Protein AF-A0AAQ2G7K0-F1 (afdb_monomer_lite)

Foldseek 3Di:
DQDPVLVVLLVVLVVLVVQDFQPDDPPPPHTSLLVLLVLLCVQAPVVLVVCVVPPVCPVVVVVSSVVSSPDDSNVSSVVSSVGYDPPDPCVVVPVPVVPPD

Sequence (101 aa):
MTTFAAAERARLADLLLEKGPDAPTLCGGWSTRDLAAHLWLRESRPDAFAALFIPPLSRHLDRLTADTTRRDYAEVVREWAAGPSALNPMRAADRHVNAAE

Secondary structure (DSSP, 8-state):
---HHHHHHHHHHHHHHHH-TT-B-SSTT-BHHHHHHHHHHHHH-HHHHHGGGSGGGHHHHHHHHHHHHTS-HHHHHHHHHH-S-TT-GGGGTHHHHTT--

pLDDT: mean 77.46, std 19.83, range [34.81, 98.25]

Radius of gyration: 14.21 Å; chains: 1; bounding box: 34×35×30 Å

Structure (mmCIF, N/CA/C/O backbone):
data_AF-A0AAQ2G7K0-F1
#
_entry.id   AF-A0AAQ2G7K0-F1
#
loop_
_atom_site.group_PDB
_atom_site.id
_atom_site.type_symbol
_atom_site.label_atom_id
_atom_site.label_alt_id
_atom_site.label_comp_id
_atom_site.label_asym_id
_atom_site.label_entity_id
_atom_site.label_seq_id
_atom_site.pdbx_PDB_ins_code
_atom_site.Cartn_x
_atom_site.Cartn_y
_atom_site.Cartn_z
_atom_site.occupancy
_atom_site.B_iso_or_equiv
_atom_site.auth_seq_id
_atom_site.auth_comp_id
_atom_site.auth_asym_id
_atom_site.auth_atom_id
_atom_site.pdbx_PDB_model_num
ATOM 1 N N . MET A 1 1 ? -6.762 19.386 14.682 1.00 52.53 1 MET A N 1
ATOM 2 C CA . MET A 1 1 ? -7.480 19.568 13.404 1.00 52.53 1 MET A CA 1
ATOM 3 C C . MET A 1 1 ? -6.923 18.564 12.414 1.00 52.53 1 MET A C 1
ATOM 5 O O . MET A 1 1 ? -5.720 18.576 12.187 1.00 52.53 1 MET A O 1
ATOM 9 N N . THR A 1 2 ? -7.754 17.660 11.900 1.00 66.31 2 THR A N 1
ATOM 10 C CA . THR A 1 2 ? -7.369 16.705 10.850 1.00 66.31 2 THR A CA 1
ATOM 11 C C . THR A 1 2 ? -7.306 17.463 9.526 1.00 66.31 2 THR A C 1
ATOM 13 O O . THR A 1 2 ? -8.246 18.182 9.194 1.00 66.31 2 THR A O 1
ATOM 16 N N . THR A 1 3 ? -6.192 17.379 8.800 1.00 86.56 3 THR A N 1
ATOM 17 C CA . THR A 1 3 ? -6.068 18.039 7.492 1.00 86.56 3 THR A CA 1
ATOM 18 C C . THR A 1 3 ? -6.915 17.307 6.448 1.00 86.56 3 THR A C 1
ATOM 20 O O . THR A 1 3 ? -7.215 16.124 6.614 1.00 86.56 3 THR A O 1
ATOM 23 N N . PHE A 1 4 ? -7.277 17.9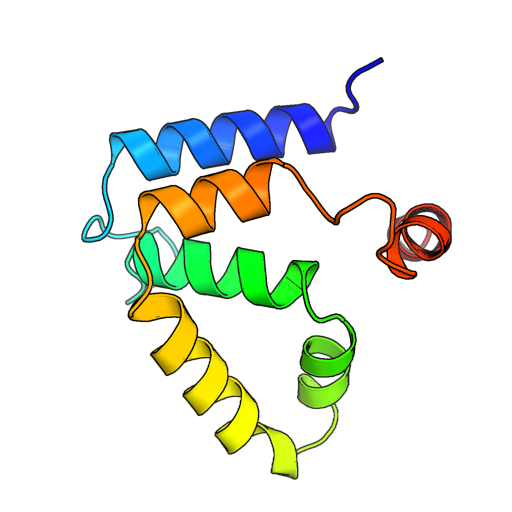86 5.354 1.00 86.31 4 PHE A N 1
ATOM 24 C CA . PHE A 1 4 ? -7.979 17.353 4.228 1.00 86.31 4 PHE A CA 1
ATOM 25 C C . PHE A 1 4 ? -7.215 16.123 3.707 1.00 86.31 4 PHE A C 1
ATOM 27 O O . PHE A 1 4 ? -7.788 15.046 3.585 1.00 86.31 4 PHE A O 1
ATOM 34 N N . ALA A 1 5 ? -5.895 16.244 3.533 1.00 83.75 5 ALA A N 1
ATOM 35 C CA . ALA A 1 5 ? -5.037 15.140 3.102 1.00 83.75 5 ALA A CA 1
ATOM 36 C C . ALA A 1 5 ? -5.035 13.949 4.081 1.00 83.75 5 ALA A C 1
ATOM 38 O O . ALA A 1 5 ? -5.016 12.796 3.657 1.00 83.75 5 ALA A O 1
ATOM 39 N N . ALA A 1 6 ? -5.071 14.199 5.394 1.00 85.31 6 ALA A N 1
ATOM 40 C CA . ALA A 1 6 ? -5.166 13.130 6.387 1.00 85.31 6 ALA A CA 1
ATOM 41 C C . ALA A 1 6 ? -6.533 12.424 6.347 1.00 85.31 6 ALA A C 1
ATOM 43 O O . ALA A 1 6 ? -6.591 11.206 6.506 1.00 85.31 6 ALA A O 1
ATOM 44 N N . ALA A 1 7 ? -7.616 13.164 6.090 1.00 90.94 7 ALA A N 1
ATOM 45 C CA . ALA A 1 7 ? -8.949 12.588 5.928 1.00 90.94 7 ALA A CA 1
ATOM 46 C C . ALA A 1 7 ? -9.060 11.725 4.657 1.00 90.94 7 ALA A C 1
ATOM 48 O O . ALA A 1 7 ? -9.581 10.614 4.727 1.00 90.94 7 ALA A O 1
ATOM 49 N N . GLU A 1 8 ? -8.527 12.189 3.523 1.00 94.00 8 GLU A N 1
ATOM 50 C CA . GLU A 1 8 ? -8.501 11.406 2.278 1.00 94.00 8 GLU A CA 1
ATOM 51 C C . GLU A 1 8 ? -7.646 10.140 2.412 1.00 94.00 8 GLU A C 1
ATOM 53 O O . GLU A 1 8 ? -8.059 9.068 1.972 1.00 94.00 8 GLU A O 1
ATOM 58 N N . ARG A 1 9 ? -6.495 10.225 3.097 1.00 93.44 9 ARG A N 1
ATOM 59 C CA . ARG A 1 9 ? -5.655 9.056 3.399 1.00 93.44 9 ARG A CA 1
ATOM 60 C C . ARG A 1 9 ? -6.419 8.000 4.200 1.00 93.44 9 ARG A C 1
ATOM 62 O O . ARG A 1 9 ? -6.364 6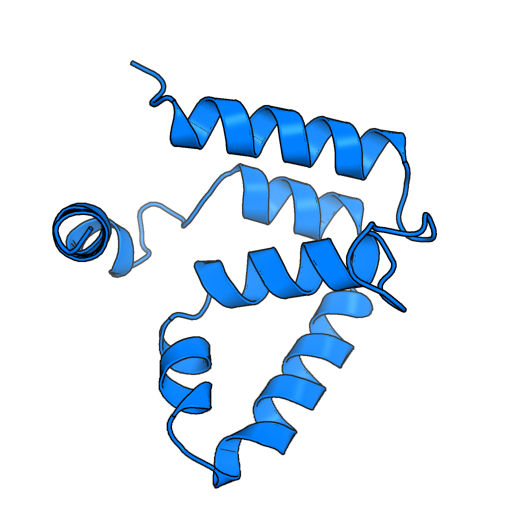.826 3.850 1.00 93.44 9 ARG A O 1
ATOM 69 N N . ALA A 1 10 ? -7.143 8.414 5.241 1.00 94.25 10 ALA A N 1
ATOM 70 C CA . ALA A 1 10 ? -7.947 7.499 6.049 1.00 94.25 10 ALA A CA 1
ATOM 71 C C . ALA A 1 10 ? -9.042 6.814 5.212 1.00 94.25 10 ALA A C 1
ATOM 73 O O . ALA A 1 10 ? -9.151 5.593 5.234 1.00 94.25 10 ALA A O 1
ATOM 74 N N . ARG A 1 11 ? -9.779 7.577 4.393 1.00 96.62 11 ARG A N 1
ATOM 75 C CA . ARG A 1 11 ? -10.814 7.026 3.498 1.00 96.62 11 ARG A CA 1
ATOM 76 C C . ARG A 1 11 ? -10.252 6.027 2.493 1.00 96.62 11 ARG A C 1
ATOM 78 O O . ARG A 1 11 ? -10.864 4.993 2.244 1.00 96.62 11 ARG A O 1
ATOM 85 N N . LEU A 1 12 ? -9.090 6.326 1.913 1.00 96.31 12 LEU A N 1
ATOM 86 C CA . LEU A 1 12 ? -8.431 5.410 0.989 1.00 96.31 12 LEU A CA 1
ATOM 87 C C . LEU A 1 12 ? -7.972 4.132 1.702 1.00 96.31 12 LEU A C 1
ATOM 89 O O . LEU A 1 12 ? -8.123 3.047 1.149 1.00 96.31 12 LEU A O 1
ATOM 93 N N . ALA A 1 13 ? -7.450 4.241 2.925 1.00 97.50 13 ALA A N 1
ATOM 94 C CA . ALA A 1 13 ? -7.072 3.079 3.722 1.00 97.50 13 ALA A CA 1
ATOM 95 C C . ALA A 1 13 ? -8.277 2.176 4.024 1.00 97.50 13 ALA A C 1
ATOM 97 O O . ALA A 1 13 ? -8.184 0.962 3.841 1.00 97.50 13 ALA A O 1
ATOM 98 N N . ASP A 1 14 ? -9.414 2.761 4.402 1.00 98.19 14 ASP A N 1
ATOM 99 C CA . ASP A 1 14 ? -10.654 2.017 4.635 1.00 98.19 14 ASP A CA 1
ATOM 100 C C . ASP A 1 14 ? -11.117 1.295 3.361 1.00 98.19 14 ASP A C 1
ATOM 102 O O . ASP A 1 14 ? -11.426 0.105 3.402 1.00 98.19 14 ASP A O 1
ATOM 106 N N . LEU A 1 15 ? -11.082 1.975 2.208 1.00 98.12 15 LEU A N 1
ATOM 107 C CA . LEU A 1 15 ? -11.442 1.380 0.918 1.00 98.12 15 LEU A CA 1
ATOM 108 C C . LEU A 1 15 ? -10.514 0.217 0.536 1.00 98.12 15 LEU A C 1
ATOM 110 O O . LEU A 1 15 ? -10.977 -0.814 0.053 1.00 98.12 15 LEU A O 1
ATOM 114 N N . LEU A 1 16 ? -9.206 0.371 0.743 1.00 98.06 16 LEU A N 1
ATOM 115 C CA . LEU A 1 16 ? -8.222 -0.683 0.497 1.00 98.06 16 LEU A CA 1
ATOM 116 C C . LEU A 1 16 ? -8.534 -1.922 1.354 1.00 98.06 16 LEU A C 1
ATOM 118 O O . LEU A 1 16 ? -8.661 -3.030 0.829 1.00 98.06 16 LEU A O 1
ATOM 122 N N . LEU A 1 17 ? -8.755 -1.726 2.656 1.00 98.25 17 LEU A N 1
ATOM 123 C CA . LEU A 1 17 ? -9.113 -2.807 3.576 1.00 98.25 17 LEU A CA 1
ATOM 124 C C . LEU A 1 17 ? -10.439 -3.484 3.202 1.00 98.25 17 LEU A C 1
ATOM 126 O O . LEU A 1 17 ? -10.527 -4.707 3.280 1.00 98.25 17 LEU A O 1
ATOM 130 N N . GLU A 1 18 ? -11.439 -2.718 2.761 1.00 98.25 18 GLU A N 1
ATOM 131 C CA . GLU A 1 18 ? -12.730 -3.245 2.307 1.00 98.25 18 GLU A CA 1
ATOM 132 C C . GLU A 1 18 ? -12.588 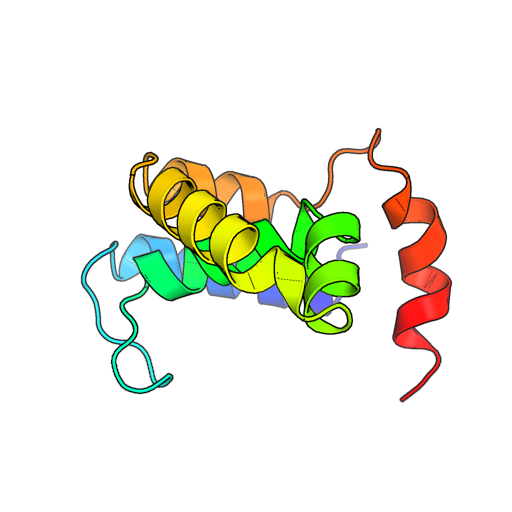-4.135 1.064 1.00 98.25 18 GLU A C 1
ATOM 134 O O . GLU A 1 18 ? -13.207 -5.195 0.983 1.00 98.25 18 GLU A O 1
ATOM 139 N N . LYS A 1 19 ? -11.784 -3.714 0.078 1.00 98.00 19 LYS A N 1
ATOM 140 C CA . LYS A 1 19 ? -11.621 -4.455 -1.184 1.00 98.00 19 LYS A CA 1
ATOM 141 C C . LYS A 1 19 ? -10.708 -5.672 -1.056 1.00 98.00 19 LYS A C 1
ATOM 143 O O . LYS A 1 19 ? -10.851 -6.610 -1.839 1.00 98.00 19 LYS A O 1
ATOM 148 N N . GLY A 1 20 ? -9.809 -5.677 -0.074 1.00 97.31 20 GLY A N 1
ATOM 149 C CA . GLY A 1 20 ? -8.835 -6.749 0.119 1.00 97.31 20 GLY A CA 1
ATOM 150 C C . GLY A 1 20 ? -7.717 -6.727 -0.933 1.00 97.31 20 GLY A C 1
ATOM 151 O O . GLY A 1 20 ? -7.796 -5.956 -1.887 1.00 97.31 20 GLY A O 1
ATOM 152 N N . PRO A 1 21 ? -6.666 -7.552 -0.764 1.00 97.56 21 PRO A N 1
ATOM 153 C CA . PRO A 1 21 ? -5.375 -7.413 -1.454 1.00 97.56 21 PRO A CA 1
ATOM 154 C C . PRO A 1 21 ? -5.380 -7.702 -2.959 1.00 97.56 21 PRO A C 1
ATOM 156 O O . PRO A 1 21 ? -4.505 -7.206 -3.664 1.00 97.56 21 PRO A O 1
ATOM 159 N N . ASP A 1 22 ? -6.322 -8.509 -3.444 1.00 96.44 22 ASP A N 1
ATOM 160 C CA . ASP A 1 22 ? -6.314 -9.018 -4.824 1.00 96.44 22 ASP A CA 1
ATOM 161 C C . ASP A 1 22 ? -7.256 -8.233 -5.752 1.00 96.44 22 ASP A C 1
ATOM 163 O O . ASP A 1 22 ? -7.365 -8.528 -6.942 1.00 96.44 22 ASP A O 1
ATOM 167 N N . ALA A 1 23 ? -7.958 -7.225 -5.220 1.00 96.81 23 ALA A N 1
ATOM 168 C CA . ALA A 1 23 ? -8.877 -6.415 -6.004 1.00 96.81 23 ALA A CA 1
ATOM 169 C C . ALA A 1 23 ? -8.122 -5.564 -7.044 1.00 96.81 23 ALA A C 1
ATOM 171 O O . ALA A 1 23 ? -7.060 -5.014 -6.737 1.00 96.81 23 ALA A O 1
ATOM 172 N N . PRO A 1 24 ? -8.658 -5.415 -8.270 1.00 96.56 24 PRO A N 1
ATOM 173 C CA . PRO A 1 24 ? -8.036 -4.587 -9.292 1.00 96.56 24 PRO A CA 1
ATOM 174 C C . PRO A 1 24 ? -8.166 -3.102 -8.951 1.00 96.56 24 PRO A C 1
ATOM 176 O O . PRO A 1 24 ? -9.160 -2.657 -8.372 1.00 96.56 24 PRO A O 1
ATOM 179 N N . THR A 1 25 ? -7.179 -2.319 -9.372 1.00 95.00 25 THR A N 1
ATOM 180 C CA . THR A 1 25 ? -7.213 -0.856 -9.286 1.00 95.00 25 THR A CA 1
ATOM 181 C C . THR A 1 25 ? -7.420 -0.224 -10.664 1.00 95.00 25 THR A C 1
ATOM 183 O O . THR A 1 25 ? -7.362 -0.893 -11.696 1.00 95.00 25 THR A O 1
ATOM 186 N N . LEU A 1 26 ? -7.647 1.092 -10.691 1.00 93.31 26 LEU A N 1
ATOM 187 C CA . LEU A 1 26 ? -7.653 1.867 -11.939 1.00 93.31 26 LEU A CA 1
ATOM 188 C C . LEU A 1 26 ? -6.240 2.060 -12.519 1.00 93.31 26 LEU A C 1
ATOM 190 O O . LEU A 1 26 ? -6.094 2.457 -13.674 1.00 93.31 26 LEU A O 1
ATOM 194 N N . CYS A 1 27 ? -5.197 1.766 -11.738 1.00 86.25 27 CYS A N 1
ATOM 195 C CA . CYS A 1 27 ? -3.828 1.691 -12.221 1.00 86.25 27 CYS A CA 1
ATOM 196 C C . CYS A 1 27 ? -3.671 0.343 -12.933 1.00 86.25 27 CYS A C 1
ATOM 198 O O . CYS A 1 27 ? -3.602 -0.704 -12.293 1.00 86.25 27 CYS A O 1
ATOM 200 N N . GLY A 1 28 ? -3.694 0.361 -14.267 1.00 88.00 28 GLY A N 1
ATOM 201 C CA . GLY A 1 28 ? -3.707 -0.854 -15.081 1.00 88.00 28 GLY A CA 1
ATOM 202 C C . GLY A 1 28 ? -2.668 -1.889 -14.636 1.00 88.00 28 GLY A C 1
ATOM 203 O O . GLY A 1 28 ? -1.485 -1.585 -14.514 1.00 88.00 28 GLY A O 1
ATOM 204 N N . GLY A 1 29 ? -3.130 -3.118 -14.395 1.00 89.00 29 GLY A N 1
ATOM 205 C CA . GLY A 1 29 ? -2.287 -4.240 -13.976 1.00 89.00 29 GLY A CA 1
ATOM 206 C C . GLY A 1 29 ? -1.913 -4.267 -12.491 1.00 89.00 29 GLY A C 1
ATOM 207 O O . GLY A 1 29 ? -1.242 -5.209 -12.086 1.00 89.00 29 GLY A O 1
ATOM 208 N N . TRP A 1 30 ? -2.329 -3.286 -11.682 1.00 94.75 30 TRP A N 1
ATOM 209 C CA . TRP A 1 30 ? -2.053 -3.265 -10.242 1.00 94.75 30 TRP A CA 1
ATOM 210 C C . TRP A 1 30 ? -3.237 -3.771 -9.426 1.00 94.75 30 TRP A C 1
ATOM 212 O O . TRP A 1 30 ? -4.374 -3.308 -9.591 1.00 94.75 30 TRP A O 1
ATOM 222 N N . SER A 1 31 ? -2.933 -4.661 -8.486 1.00 96.94 31 SER A N 1
ATOM 223 C CA . SER A 1 31 ? -3.816 -4.991 -7.373 1.00 96.94 31 SER A CA 1
ATOM 224 C C . SER A 1 31 ? -3.786 -3.894 -6.302 1.00 96.94 31 SER A C 1
ATOM 226 O O . SER A 1 31 ? -2.891 -3.041 -6.260 1.00 96.94 31 SER A O 1
ATOM 228 N N . THR A 1 32 ? -4.750 -3.906 -5.388 1.00 97.56 32 THR A N 1
ATOM 229 C CA . THR A 1 32 ? -4.726 -3.035 -4.203 1.00 97.56 32 THR A CA 1
ATOM 230 C C . THR A 1 32 ? -3.501 -3.298 -3.321 1.00 97.56 32 THR A C 1
ATOM 232 O O . THR A 1 32 ? -3.030 -2.363 -2.672 1.00 97.56 32 THR A O 1
ATOM 235 N N . ARG A 1 33 ? -2.951 -4.524 -3.302 1.00 96.81 33 ARG A N 1
ATOM 236 C CA . ARG A 1 33 ? -1.679 -4.852 -2.635 1.00 96.81 33 ARG A CA 1
ATOM 237 C C . ARG A 1 33 ? -0.508 -4.104 -3.262 1.00 96.81 33 ARG A C 1
ATOM 239 O O . ARG A 1 33 ? 0.295 -3.534 -2.525 1.00 96.81 33 ARG A O 1
ATOM 246 N N . ASP A 1 34 ? -0.434 -4.070 -4.589 1.00 94.69 34 ASP A N 1
ATOM 247 C CA . ASP A 1 34 ? 0.619 -3.340 -5.305 1.00 94.69 34 ASP A CA 1
ATOM 248 C C . ASP A 1 34 ? 0.520 -1.838 -5.025 1.00 94.69 34 ASP A C 1
ATOM 250 O O . ASP A 1 34 ? 1.515 -1.188 -4.698 1.00 94.69 34 ASP A O 1
ATOM 254 N N . LEU A 1 35 ? -0.704 -1.299 -5.052 1.00 94.75 35 LEU A N 1
ATOM 255 C CA . LEU A 1 35 ? -0.962 0.100 -4.725 1.00 94.75 35 LEU A CA 1
ATOM 256 C C . LEU A 1 35 ? -0.588 0.434 -3.272 1.00 94.75 35 LEU A C 1
ATOM 258 O O . LEU A 1 35 ? 0.081 1.437 -3.029 1.00 94.75 35 LEU A O 1
ATOM 262 N N . ALA A 1 36 ? -0.969 -0.404 -2.305 1.00 95.38 36 ALA A N 1
ATOM 263 C CA . ALA A 1 36 ? -0.631 -0.201 -0.896 1.00 95.38 36 ALA A CA 1
ATOM 264 C C . ALA A 1 36 ? 0.888 -0.239 -0.662 1.00 95.38 36 ALA A C 1
ATOM 266 O O . ALA A 1 36 ? 1.428 0.626 0.030 1.00 95.38 36 ALA A O 1
ATOM 267 N N . ALA A 1 37 ? 1.590 -1.193 -1.284 1.00 92.81 37 ALA A N 1
ATOM 268 C CA . ALA A 1 37 ? 3.045 -1.277 -1.221 1.00 92.81 37 ALA A CA 1
ATOM 269 C C . ALA A 1 37 ? 3.710 -0.031 -1.825 1.00 92.81 37 ALA A C 1
ATOM 271 O O . ALA A 1 37 ? 4.625 0.532 -1.223 1.00 92.81 37 ALA A O 1
ATOM 272 N N . HIS A 1 38 ? 3.220 0.441 -2.975 1.00 90.38 38 HIS A N 1
ATOM 273 C CA . HIS A 1 38 ? 3.720 1.652 -3.619 1.00 90.38 38 HIS A CA 1
ATOM 274 C C . HIS A 1 38 ? 3.553 2.895 -2.732 1.00 90.38 38 HIS A C 1
ATOM 276 O O . HIS A 1 38 ? 4.506 3.652 -2.538 1.00 90.38 38 HIS A O 1
ATOM 282 N N . LEU A 1 39 ? 2.361 3.092 -2.162 1.00 90.94 39 LEU A N 1
ATOM 283 C CA . LEU A 1 39 ? 2.059 4.220 -1.278 1.00 90.94 39 LEU A CA 1
ATOM 284 C C . LEU A 1 39 ? 2.928 4.202 -0.015 1.00 90.94 39 LEU A C 1
ATOM 286 O O . LEU A 1 39 ? 3.521 5.222 0.345 1.00 90.94 39 LEU A O 1
ATOM 290 N N . TRP A 1 40 ? 3.058 3.035 0.619 1.00 90.12 40 TRP A N 1
ATOM 291 C CA . TRP A 1 40 ? 3.890 2.867 1.806 1.00 90.12 40 TRP A CA 1
ATOM 292 C C . TRP A 1 40 ? 5.366 3.142 1.510 1.00 90.12 40 TRP A C 1
ATOM 294 O O . TRP A 1 40 ? 6.011 3.863 2.271 1.00 90.12 40 TRP A O 1
ATOM 304 N N . LEU A 1 41 ? 5.904 2.628 0.399 1.00 85.31 41 LEU A N 1
ATOM 305 C CA . LEU A 1 41 ? 7.296 2.863 0.004 1.00 85.31 41 LEU A CA 1
ATOM 306 C C . LEU A 1 41 ? 7.561 4.340 -0.298 1.00 85.31 41 LEU A C 1
ATOM 308 O O . LEU A 1 41 ? 8.562 4.882 0.169 1.00 85.31 41 LEU A O 1
ATOM 312 N N . ARG A 1 42 ? 6.650 4.999 -1.024 1.00 80.88 42 ARG A N 1
ATOM 313 C CA . ARG A 1 42 ? 6.752 6.427 -1.354 1.00 80.88 42 ARG A CA 1
ATOM 314 C C . ARG A 1 42 ? 6.823 7.306 -0.104 1.00 80.88 42 ARG A C 1
ATOM 316 O O . ARG A 1 42 ? 7.582 8.269 -0.088 1.00 80.88 42 ARG A O 1
ATOM 323 N N . GLU A 1 43 ? 6.042 6.989 0.925 1.00 77.69 43 GLU A N 1
ATOM 324 C CA . GLU A 1 43 ? 5.940 7.812 2.136 1.00 77.69 43 GLU A CA 1
ATOM 325 C C . GLU A 1 43 ? 6.971 7.435 3.219 1.00 77.69 43 GLU A C 1
ATOM 327 O O . GLU A 1 43 ? 7.484 8.303 3.926 1.00 77.69 43 GLU A O 1
ATOM 332 N N . SER A 1 44 ? 7.337 6.155 3.327 1.00 71.00 44 SER A N 1
ATOM 333 C CA . SER A 1 44 ? 8.280 5.664 4.346 1.00 71.00 44 SER A CA 1
ATOM 334 C C . SER A 1 44 ? 9.746 5.896 3.982 1.00 71.00 44 SER A C 1
ATOM 336 O O . SER A 1 44 ? 10.597 5.932 4.872 1.00 71.00 44 SER A O 1
ATOM 338 N N . ARG A 1 45 ? 10.058 6.014 2.685 1.00 64.56 45 ARG A N 1
ATOM 339 C CA . ARG A 1 45 ? 11.429 6.036 2.158 1.00 64.56 45 ARG A CA 1
ATOM 340 C C . ARG A 1 45 ? 11.611 7.132 1.095 1.00 64.56 45 ARG A C 1
ATOM 342 O O . ARG A 1 45 ? 11.672 6.849 -0.102 1.00 64.56 45 ARG A O 1
ATOM 349 N N . PRO A 1 46 ? 11.736 8.402 1.497 1.00 57.28 46 PRO A N 1
ATOM 350 C CA . PRO A 1 46 ? 12.052 9.496 0.573 1.00 57.28 46 PRO A CA 1
ATOM 351 C C . PRO A 1 46 ? 13.420 9.316 -0.091 1.00 57.28 46 PRO A C 1
ATOM 353 O O . PRO A 1 46 ? 13.624 9.752 -1.219 1.00 57.28 46 PRO A O 1
ATOM 356 N N . ASP A 1 47 ? 14.340 8.633 0.593 1.00 53.53 47 ASP A N 1
ATOM 357 C CA . ASP A 1 47 ? 15.613 8.139 0.069 1.00 53.53 47 ASP A CA 1
ATOM 358 C C . ASP A 1 47 ? 15.408 7.191 -1.127 1.00 53.53 47 ASP A C 1
ATOM 360 O O . ASP A 1 47 ? 16.105 7.307 -2.135 1.00 53.53 47 ASP A O 1
ATOM 364 N N . ALA A 1 48 ? 14.402 6.312 -1.071 1.00 52.59 48 ALA A N 1
ATOM 365 C CA . ALA A 1 48 ? 14.043 5.433 -2.186 1.00 52.59 48 ALA A CA 1
ATOM 366 C C . ALA A 1 48 ? 13.311 6.166 -3.325 1.00 52.59 48 ALA A C 1
ATOM 368 O O . ALA A 1 48 ? 13.425 5.762 -4.480 1.00 52.59 48 ALA A O 1
ATOM 369 N N . PHE A 1 49 ? 12.600 7.263 -3.046 1.00 54.34 49 PHE A N 1
ATOM 370 C CA . PHE A 1 49 ? 11.995 8.087 -4.099 1.00 54.34 49 PHE A CA 1
ATOM 371 C C . PHE A 1 49 ? 13.029 8.992 -4.793 1.00 54.34 49 PHE A C 1
ATOM 373 O O . PHE A 1 49 ? 12.982 9.160 -6.007 1.00 54.34 49 PHE A O 1
ATOM 380 N N . ALA A 1 50 ? 14.034 9.496 -4.066 1.00 53.22 50 ALA A N 1
ATOM 381 C CA . ALA A 1 50 ? 15.198 10.163 -4.661 1.00 53.22 50 ALA A CA 1
ATOM 382 C C . ALA A 1 50 ? 15.980 9.218 -5.593 1.00 53.22 50 ALA A C 1
ATOM 384 O O . ALA A 1 50 ? 16.526 9.636 -6.613 1.00 53.22 50 ALA A O 1
ATOM 385 N N . ALA A 1 51 ? 15.974 7.922 -5.285 1.00 51.09 51 ALA A N 1
ATOM 386 C CA . ALA A 1 51 ?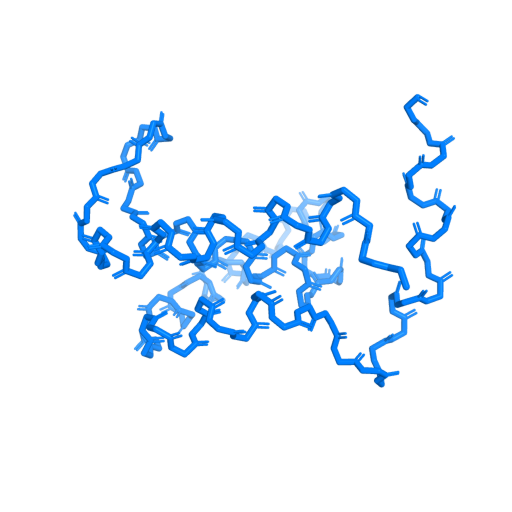 16.607 6.900 -6.095 1.00 51.09 51 ALA A CA 1
ATOM 387 C C . ALA A 1 51 ? 15.927 6.605 -7.444 1.00 51.09 51 ALA A C 1
ATOM 389 O O . ALA A 1 51 ? 16.597 6.100 -8.340 1.00 51.09 51 ALA A O 1
ATOM 390 N N . LEU A 1 52 ? 14.646 6.956 -7.637 1.00 53.00 52 LEU A N 1
ATOM 391 C CA . LEU A 1 52 ? 14.002 6.919 -8.963 1.00 53.00 52 LEU A CA 1
ATOM 392 C C . LEU A 1 52 ? 14.685 7.865 -9.966 1.00 53.00 52 LEU A C 1
ATOM 394 O O . LEU A 1 52 ? 14.607 7.640 -11.171 1.00 53.00 52 LEU A O 1
ATOM 398 N N . PHE A 1 53 ? 15.402 8.879 -9.475 1.00 54.44 53 PHE A N 1
ATOM 399 C CA . PHE A 1 53 ? 16.205 9.793 -10.288 1.00 54.44 53 PHE A CA 1
ATOM 400 C C . PHE A 1 53 ? 17.659 9.317 -10.475 1.00 54.44 53 PHE A C 1
ATOM 402 O O . PHE A 1 53 ? 18.442 9.996 -11.138 1.00 54.44 53 PHE A O 1
ATOM 409 N N . ILE A 1 54 ? 18.037 8.151 -9.924 1.00 54.12 54 ILE A N 1
ATOM 410 C CA . ILE A 1 54 ? 19.382 7.565 -10.030 1.00 54.12 54 ILE A CA 1
ATOM 411 C C . ILE A 1 54 ? 19.259 6.141 -10.628 1.00 54.12 54 ILE A C 1
ATOM 413 O O . ILE A 1 54 ? 18.921 5.188 -9.920 1.00 54.12 54 ILE A O 1
ATOM 417 N N . PRO A 1 55 ? 19.588 5.942 -11.921 1.00 45.62 55 PRO A N 1
ATOM 418 C CA . PRO A 1 55 ? 19.327 4.704 -12.673 1.00 45.62 55 PRO A CA 1
ATOM 419 C C . PRO A 1 55 ? 19.766 3.344 -12.072 1.00 45.62 55 PRO A C 1
ATOM 421 O O . PRO A 1 55 ? 19.080 2.355 -12.335 1.00 45.62 55 PRO A O 1
ATOM 424 N N . PRO A 1 56 ? 20.853 3.205 -11.277 1.00 54.72 56 PRO A N 1
ATOM 425 C CA . PRO A 1 56 ? 21.260 1.907 -10.743 1.00 54.72 56 PRO A CA 1
ATOM 426 C C . PRO A 1 56 ? 20.410 1.406 -9.560 1.00 54.72 56 PRO A C 1
ATOM 428 O O . PRO A 1 56 ? 20.624 0.277 -9.116 1.00 54.72 56 PRO A O 1
ATOM 431 N N . LEU A 1 57 ? 19.442 2.183 -9.048 1.00 56.75 57 LEU A N 1
ATOM 432 C CA . LEU A 1 57 ? 18.596 1.760 -7.921 1.00 56.75 57 LEU A CA 1
ATOM 433 C C . LEU A 1 57 ? 17.274 1.073 -8.311 1.00 56.75 57 LEU A C 1
ATOM 435 O O . LEU A 1 57 ? 16.532 0.658 -7.421 1.00 56.75 57 LEU A O 1
ATOM 439 N N . SER A 1 58 ? 17.004 0.838 -9.598 1.00 61.78 58 SER A N 1
ATOM 440 C CA . SER A 1 58 ? 15.807 0.100 -10.054 1.00 61.78 58 SER A CA 1
ATOM 441 C C . SER A 1 58 ? 15.684 -1.291 -9.414 1.00 61.78 58 SER A C 1
ATOM 443 O O . SER A 1 58 ? 14.669 -1.606 -8.804 1.00 61.78 58 SER A O 1
ATOM 445 N N . ARG A 1 59 ? 16.773 -2.073 -9.382 1.00 68.75 59 ARG A N 1
ATOM 446 C CA . ARG A 1 59 ? 16.820 -3.385 -8.698 1.00 68.75 59 ARG A CA 1
ATOM 447 C C . ARG A 1 59 ? 16.626 -3.305 -7.182 1.00 68.75 59 ARG A C 1
ATOM 449 O O . ARG A 1 59 ? 16.374 -4.316 -6.525 1.00 68.75 59 ARG A O 1
ATOM 456 N N . HIS A 1 60 ? 16.881 -2.146 -6.582 1.00 71.38 60 HIS A N 1
ATOM 457 C CA . HIS A 1 60 ? 16.605 -1.932 -5.167 1.00 71.38 60 HIS A CA 1
ATOM 458 C C . HIS A 1 60 ? 15.110 -1.698 -4.953 1.00 71.38 60 HIS A C 1
ATOM 460 O O . HIS A 1 60 ? 14.533 -2.335 -4.077 1.00 71.38 60 HIS A O 1
ATOM 466 N N . LEU A 1 61 ? 14.484 -0.878 -5.799 1.00 69.94 61 LEU A N 1
ATOM 467 C CA . LEU A 1 61 ? 13.045 -0.631 -5.779 1.00 69.94 61 LEU A CA 1
ATOM 468 C C . LEU A 1 61 ? 12.234 -1.903 -6.069 1.00 69.94 61 LEU A C 1
ATOM 470 O O . LEU A 1 61 ? 11.262 -2.165 -5.366 1.00 69.94 61 LEU A O 1
ATOM 474 N N . ASP A 1 62 ? 12.676 -2.736 -7.015 1.00 76.81 62 ASP A N 1
ATOM 475 C CA . ASP A 1 62 ? 12.038 -4.027 -7.309 1.00 76.81 62 ASP A CA 1
ATOM 476 C C . ASP A 1 62 ? 12.058 -4.954 -6.087 1.00 76.81 62 ASP A C 1
ATOM 478 O O . ASP A 1 62 ? 11.044 -5.549 -5.728 1.00 76.81 62 ASP A O 1
ATOM 482 N N . ARG A 1 63 ? 13.206 -5.037 -5.398 1.00 82.50 63 ARG A N 1
ATOM 483 C CA . ARG A 1 63 ? 13.341 -5.824 -4.162 1.00 82.50 63 ARG A CA 1
ATOM 484 C C . ARG A 1 63 ? 12.462 -5.279 -3.049 1.00 82.50 63 ARG A C 1
ATOM 486 O O . ARG A 1 63 ? 11.739 -6.046 -2.436 1.00 82.50 63 ARG A O 1
ATOM 493 N N . LEU A 1 64 ? 12.473 -3.966 -2.828 1.00 82.88 64 LEU A N 1
ATOM 494 C CA . LEU A 1 64 ? 11.628 -3.333 -1.817 1.00 82.88 64 LEU A CA 1
ATOM 495 C C . LEU A 1 64 ? 10.139 -3.554 -2.098 1.00 82.88 64 LEU A C 1
ATOM 497 O O . LEU A 1 64 ? 9.371 -3.802 -1.172 1.00 82.88 64 LEU A O 1
ATOM 501 N N . THR A 1 65 ? 9.734 -3.503 -3.365 1.00 82.44 65 THR A N 1
ATOM 502 C CA . THR A 1 65 ? 8.356 -3.782 -3.782 1.00 82.44 65 THR A CA 1
ATOM 503 C C . THR A 1 65 ? 8.009 -5.248 -3.533 1.00 82.44 65 THR A C 1
ATOM 505 O O . THR A 1 65 ? 6.983 -5.538 -2.919 1.00 82.44 65 THR A O 1
ATOM 508 N N . ALA A 1 66 ? 8.884 -6.182 -3.914 1.00 86.50 66 ALA A N 1
ATOM 509 C CA . ALA A 1 66 ? 8.703 -7.611 -3.658 1.00 86.50 66 ALA A CA 1
ATOM 510 C C . ALA A 1 66 ? 8.649 -7.942 -2.154 1.00 86.50 66 ALA A C 1
ATOM 5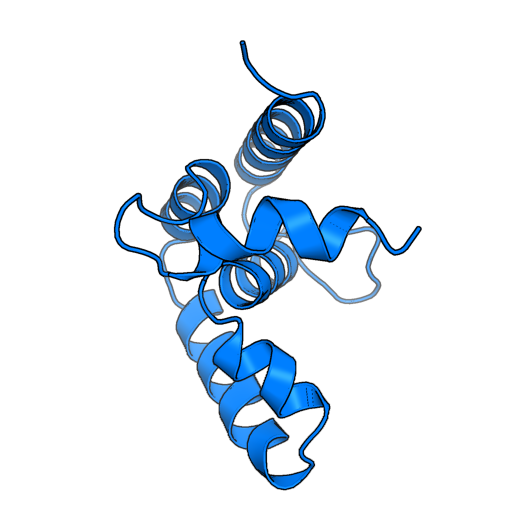12 O O . ALA A 1 66 ? 7.809 -8.725 -1.716 1.00 86.50 66 ALA A O 1
ATOM 513 N N . ASP A 1 67 ? 9.508 -7.323 -1.349 1.00 89.06 67 ASP A N 1
ATOM 514 C CA . ASP A 1 67 ? 9.534 -7.509 0.101 1.00 89.06 67 ASP A CA 1
ATOM 515 C C . ASP A 1 67 ? 8.272 -6.926 0.748 1.00 89.06 67 ASP A C 1
ATOM 517 O O . ASP A 1 67 ? 7.665 -7.563 1.606 1.00 89.06 67 ASP A O 1
ATOM 521 N N . THR A 1 68 ? 7.827 -5.746 0.307 1.00 86.25 68 THR A N 1
ATOM 522 C CA . THR A 1 68 ? 6.639 -5.082 0.865 1.00 86.25 68 THR A CA 1
ATOM 523 C C . THR A 1 68 ? 5.354 -5.816 0.497 1.00 86.25 68 THR A C 1
ATOM 525 O O . THR A 1 68 ? 4.501 -6.024 1.353 1.00 86.25 68 THR A O 1
ATOM 528 N N . THR A 1 69 ? 5.223 -6.278 -0.748 1.00 90.38 69 THR A N 1
ATOM 529 C CA . THR A 1 69 ? 4.052 -7.051 -1.198 1.00 90.38 69 THR A CA 1
ATOM 530 C C . THR A 1 69 ? 3.932 -8.407 -0.496 1.00 90.38 69 THR A C 1
ATOM 532 O O . THR A 1 69 ? 2.823 -8.924 -0.381 1.00 90.38 69 THR A O 1
ATOM 535 N N . ARG A 1 70 ? 5.028 -8.964 0.039 1.00 92.56 70 ARG A N 1
ATOM 536 C CA . ARG A 1 70 ? 5.027 -10.187 0.865 1.00 92.56 70 ARG A CA 1
ATOM 537 C C . ARG A 1 70 ? 4.557 -9.983 2.307 1.00 92.56 70 ARG A C 1
ATOM 539 O O . ARG A 1 70 ? 4.276 -10.973 2.981 1.00 92.56 70 ARG A O 1
ATOM 546 N N . ARG A 1 71 ? 4.495 -8.742 2.794 1.00 94.88 71 ARG A N 1
ATOM 547 C CA . ARG A 1 71 ? 4.013 -8.427 4.148 1.00 94.88 71 ARG A CA 1
ATOM 548 C C . ARG A 1 71 ? 2.503 -8.646 4.260 1.00 94.88 71 ARG A C 1
ATOM 550 O O . ARG A 1 71 ? 1.796 -8.788 3.253 1.00 94.88 71 ARG A O 1
ATOM 557 N N . ASP A 1 72 ? 2.004 -8.647 5.497 1.00 96.81 72 ASP A N 1
ATOM 558 C CA . ASP A 1 72 ? 0.565 -8.614 5.730 1.00 96.81 72 ASP A CA 1
ATOM 559 C C . ASP A 1 72 ? -0.028 -7.347 5.107 1.00 96.81 72 ASP A C 1
ATOM 561 O O . ASP A 1 72 ? 0.408 -6.224 5.367 1.00 96.81 72 ASP A O 1
ATOM 565 N N . TYR A 1 73 ? -1.023 -7.541 4.247 1.00 96.38 73 TYR A N 1
ATOM 566 C CA . TYR A 1 73 ? -1.623 -6.456 3.483 1.00 96.38 73 TYR A CA 1
ATOM 567 C C . TYR A 1 73 ? -2.247 -5.403 4.399 1.00 96.38 73 TYR A C 1
ATOM 569 O O . TYR A 1 73 ? -2.045 -4.202 4.217 1.00 96.38 73 TYR A O 1
ATOM 577 N N . ALA A 1 74 ? -2.991 -5.858 5.406 1.00 97.25 74 ALA A N 1
ATOM 578 C CA . ALA A 1 74 ? -3.728 -4.968 6.278 1.00 97.25 74 ALA A CA 1
ATOM 579 C C . ALA A 1 74 ? -2.780 -4.185 7.200 1.00 97.25 74 ALA A C 1
ATOM 581 O O . ALA A 1 74 ? -3.045 -3.025 7.513 1.00 97.25 74 ALA A O 1
ATOM 582 N N . GLU A 1 75 ? -1.663 -4.788 7.609 1.00 95.75 75 GLU A N 1
ATOM 583 C CA . GLU A 1 75 ? -0.578 -4.107 8.316 1.00 95.75 75 GLU A CA 1
ATOM 584 C C . GLU A 1 75 ? 0.040 -2.990 7.468 1.00 95.75 75 GLU A C 1
ATOM 586 O O . GLU A 1 75 ? 0.080 -1.851 7.928 1.00 95.75 75 GLU A O 1
ATOM 591 N N . VAL A 1 76 ? 0.420 -3.268 6.214 1.00 95.12 76 VAL A N 1
ATOM 592 C CA . VAL A 1 76 ? 0.989 -2.252 5.304 1.00 95.12 76 VAL A CA 1
ATOM 593 C C . VAL A 1 76 ? 0.031 -1.073 5.112 1.00 95.12 76 VAL A C 1
ATOM 595 O O . VAL A 1 76 ? 0.452 0.083 5.195 1.00 95.12 76 VAL A O 1
ATOM 598 N N . VAL A 1 77 ? -1.264 -1.344 4.905 1.00 96.44 77 VAL A N 1
ATOM 599 C CA . VAL A 1 77 ? -2.283 -0.293 4.750 1.00 96.44 77 VAL A CA 1
ATOM 600 C C . VAL A 1 77 ? -2.422 0.541 6.025 1.00 96.44 77 VAL A C 1
ATOM 602 O O . VAL A 1 77 ? -2.435 1.769 5.948 1.00 96.44 77 VAL A O 1
ATOM 605 N N . ARG A 1 78 ? -2.488 -0.094 7.204 1.00 94.75 78 ARG A N 1
ATOM 606 C CA . ARG A 1 78 ? -2.618 0.616 8.488 1.00 94.75 78 ARG A CA 1
ATOM 607 C C . ARG A 1 78 ? -1.386 1.449 8.823 1.00 94.75 78 ARG A C 1
ATOM 609 O O . ARG A 1 78 ? -1.530 2.571 9.300 1.00 94.75 78 ARG A O 1
ATOM 616 N N . GLU A 1 79 ? -0.193 0.927 8.561 1.00 91.88 79 GLU A N 1
ATOM 617 C CA . GLU A 1 79 ? 1.053 1.671 8.750 1.00 91.88 79 GLU A CA 1
ATOM 618 C C . GLU A 1 79 ? 1.122 2.896 7.844 1.00 91.88 79 GLU A C 1
ATOM 620 O O . GLU A 1 79 ? 1.453 3.985 8.308 1.00 91.88 79 GLU A O 1
ATOM 625 N N . TRP A 1 80 ? 0.768 2.743 6.565 1.00 92.19 80 TRP A N 1
ATOM 626 C CA . TRP A 1 80 ? 0.706 3.877 5.648 1.00 92.19 80 TRP A CA 1
ATOM 627 C C . TRP A 1 80 ? -0.340 4.905 6.103 1.00 92.19 80 TRP A C 1
ATOM 629 O O . TRP A 1 80 ? -0.057 6.103 6.129 1.00 92.19 80 TRP A O 1
ATOM 639 N N . ALA A 1 81 ? -1.522 4.449 6.527 1.00 92.38 81 ALA A N 1
ATOM 640 C CA . ALA A 1 81 ? -2.606 5.308 6.997 1.00 92.38 81 ALA A CA 1
ATOM 641 C C . ALA A 1 81 ? -2.236 6.113 8.253 1.00 92.38 81 ALA A C 1
ATOM 643 O O . ALA A 1 81 ? -2.628 7.275 8.375 1.00 92.38 81 ALA A O 1
ATOM 644 N N . ALA A 1 82 ? -1.454 5.518 9.161 1.00 88.25 82 ALA A N 1
ATOM 645 C CA . ALA A 1 82 ? -0.930 6.189 10.352 1.00 88.25 82 ALA A CA 1
ATOM 646 C C . ALA A 1 82 ? 0.029 7.347 10.010 1.00 88.25 82 ALA A C 1
ATOM 648 O O . ALA A 1 82 ? 0.244 8.242 10.834 1.00 88.25 82 ALA A O 1
ATOM 649 N N . GLY A 1 83 ? 0.556 7.361 8.783 1.00 77.31 83 GLY A N 1
ATOM 650 C CA . GLY A 1 83 ? 1.509 8.346 8.302 1.00 77.31 83 GLY A CA 1
ATOM 651 C C . GLY A 1 83 ? 2.912 8.142 8.885 1.00 77.31 83 GLY A C 1
ATOM 652 O O . GLY A 1 83 ? 3.140 7.262 9.720 1.00 77.31 83 GLY A O 1
ATOM 653 N N . PRO A 1 84 ? 3.888 8.958 8.455 1.00 66.31 84 PRO A N 1
ATOM 654 C CA . PRO A 1 84 ? 5.259 8.831 8.923 1.00 66.31 84 PRO A CA 1
ATOM 655 C C . PRO A 1 84 ? 5.326 9.000 10.445 1.00 66.31 84 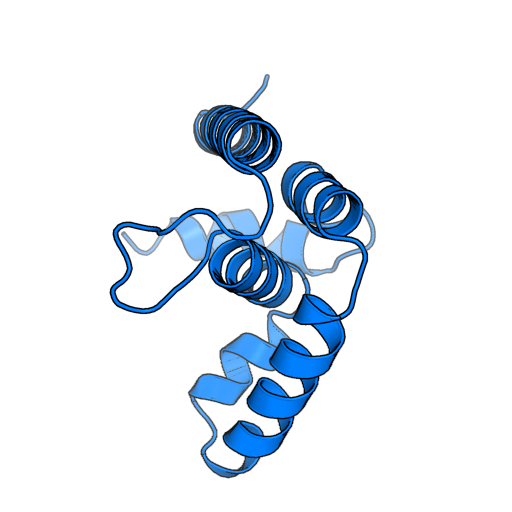PRO A C 1
ATOM 657 O O . PRO A 1 84 ? 4.754 9.945 11.006 1.00 66.31 84 PRO A O 1
ATOM 660 N N . SER A 1 85 ? 6.041 8.081 11.107 1.00 57.31 85 SER A N 1
ATOM 661 C CA . SER A 1 85 ? 6.243 8.127 12.557 1.00 57.31 85 SER A CA 1
ATOM 662 C C . SER A 1 85 ? 6.812 9.488 12.972 1.00 57.31 85 SER A C 1
ATOM 664 O O . SER A 1 85 ? 7.528 10.138 12.210 1.00 57.31 85 SER A O 1
ATOM 666 N N . ALA A 1 86 ? 6.518 9.939 14.195 1.00 51.38 86 ALA A N 1
ATOM 667 C CA . ALA A 1 86 ? 6.997 11.232 14.698 1.00 51.38 86 ALA A CA 1
ATOM 668 C C . ALA A 1 86 ? 8.538 11.368 14.703 1.00 51.38 86 ALA A C 1
ATOM 670 O O . ALA A 1 86 ? 9.051 12.477 14.807 1.00 51.38 86 ALA A O 1
ATOM 671 N N . LEU A 1 87 ? 9.262 10.251 14.570 1.00 46.81 87 LEU A N 1
ATOM 672 C CA . LEU A 1 87 ? 10.721 10.173 14.491 1.00 46.81 87 LEU A CA 1
ATOM 673 C C . LEU A 1 87 ? 11.254 10.235 13.047 1.00 46.81 87 LEU A C 1
ATOM 675 O O . LEU A 1 87 ? 12.466 10.199 12.845 1.00 46.81 87 LEU A O 1
ATOM 679 N N . ASN A 1 88 ? 10.379 10.314 12.041 1.00 50.34 88 ASN A N 1
ATOM 680 C CA . ASN A 1 88 ? 10.777 10.411 10.644 1.00 50.34 88 ASN A CA 1
ATOM 681 C C . ASN A 1 88 ? 11.177 11.868 10.308 1.00 50.34 88 ASN A C 1
ATOM 683 O O . ASN A 1 88 ? 10.330 12.765 10.409 1.00 50.34 88 ASN A O 1
ATOM 687 N N . PRO A 1 89 ? 12.427 12.125 9.865 1.00 49.62 89 PRO A N 1
ATOM 688 C CA . PRO A 1 89 ? 12.917 13.468 9.528 1.00 49.62 89 PRO A CA 1
ATOM 689 C C . PRO A 1 89 ? 12.087 14.187 8.447 1.00 49.62 89 PRO A C 1
ATOM 691 O O . PRO A 1 89 ? 12.163 15.406 8.318 1.00 49.62 89 PRO A O 1
ATOM 694 N N . MET A 1 90 ? 11.231 13.471 7.715 1.00 51.09 90 MET A N 1
ATOM 695 C CA . MET A 1 90 ? 10.342 14.031 6.693 1.00 51.09 90 MET A CA 1
ATOM 696 C C . MET A 1 90 ? 9.175 14.855 7.201 1.00 51.09 90 MET A C 1
ATOM 698 O O . MET A 1 90 ? 8.672 15.695 6.455 1.00 51.09 90 MET A O 1
ATOM 702 N N . ARG A 1 91 ? 8.758 14.693 8.462 1.00 49.38 91 ARG A N 1
ATOM 703 C CA . ARG A 1 91 ? 7.743 15.595 9.031 1.00 49.38 91 ARG A CA 1
ATOM 704 C C . ARG A 1 91 ? 8.207 17.054 9.044 1.00 49.38 91 ARG A C 1
ATOM 706 O O . ARG A 1 91 ? 7.369 17.949 9.017 1.00 49.38 91 ARG A O 1
ATOM 713 N N . ALA A 1 92 ? 9.519 17.300 9.040 1.00 47.47 92 ALA A N 1
ATOM 714 C CA . ALA A 1 92 ? 10.078 18.642 8.910 1.00 47.47 92 ALA A CA 1
ATOM 715 C C . ALA A 1 92 ? 10.006 19.190 7.467 1.00 47.47 92 ALA A C 1
ATOM 717 O O . ALA A 1 92 ? 9.975 20.405 7.281 1.00 47.47 92 ALA A O 1
ATOM 718 N N . ALA A 1 93 ? 9.942 18.319 6.452 1.00 50.28 93 ALA A N 1
ATOM 719 C CA . ALA A 1 93 ? 9.925 18.688 5.033 1.00 50.28 93 ALA A CA 1
ATOM 720 C C . ALA A 1 93 ? 8.508 18.815 4.434 1.00 50.28 93 ALA A C 1
ATOM 722 O O . ALA A 1 93 ? 8.345 19.437 3.385 1.00 50.28 93 ALA A O 1
ATOM 723 N N . ASP A 1 94 ? 7.478 18.291 5.108 1.00 46.56 94 ASP A N 1
ATOM 724 C CA . ASP A 1 94 ? 6.078 18.281 4.639 1.00 46.56 94 ASP A CA 1
ATOM 725 C C . ASP A 1 94 ? 5.514 19.697 4.373 1.00 46.56 94 ASP A C 1
ATOM 727 O O . ASP A 1 94 ? 4.654 19.911 3.516 1.00 46.56 94 ASP A O 1
ATOM 731 N N . ARG A 1 95 ? 6.071 20.714 5.047 1.00 48.47 95 ARG A N 1
ATOM 732 C CA . ARG A 1 95 ? 5.715 22.125 4.827 1.00 48.47 95 ARG A CA 1
ATOM 733 C C . ARG A 1 95 ? 6.328 22.729 3.557 1.00 48.47 95 ARG A C 1
ATOM 735 O O . ARG A 1 95 ? 5.828 23.739 3.079 1.00 48.47 95 ARG A O 1
ATOM 742 N N . HIS A 1 96 ? 7.402 22.142 3.032 1.00 43.25 96 HIS A N 1
ATOM 743 C CA . HIS A 1 96 ? 8.144 22.672 1.885 1.00 43.25 96 HIS A CA 1
ATOM 744 C C . HIS A 1 96 ? 7.811 21.965 0.570 1.00 43.25 96 HIS A C 1
ATOM 746 O O . HIS A 1 96 ? 7.924 22.579 -0.484 1.00 43.25 96 HIS A O 1
ATOM 752 N N . VAL A 1 97 ? 7.367 20.707 0.619 1.00 47.06 97 VAL A N 1
ATOM 753 C CA . VAL A 1 97 ? 7.055 19.932 -0.595 1.00 47.06 97 VAL A CA 1
ATOM 754 C C . VAL A 1 97 ? 5.687 20.309 -1.181 1.00 47.06 97 VAL A C 1
ATOM 756 O O . VAL A 1 97 ? 5.542 20.344 -2.396 1.00 47.06 97 VAL A O 1
ATOM 759 N N . ASN A 1 98 ? 4.717 20.700 -0.348 1.00 42.91 98 ASN A N 1
ATOM 760 C CA . ASN A 1 98 ? 3.385 21.141 -0.797 1.00 42.91 98 ASN A CA 1
ATOM 761 C C . ASN A 1 98 ? 3.320 22.630 -1.213 1.00 42.91 98 ASN A C 1
ATOM 763 O O . ASN A 1 98 ? 2.231 23.163 -1.391 1.00 42.91 98 ASN A O 1
ATOM 767 N N . ALA A 1 99 ? 4.461 23.324 -1.311 1.00 45.75 99 ALA A N 1
ATOM 768 C CA . ALA A 1 99 ? 4.537 24.743 -1.690 1.00 45.75 99 ALA A CA 1
ATOM 769 C C . ALA A 1 99 ? 4.985 24.964 -3.150 1.00 45.75 99 ALA A C 1
ATOM 771 O O . ALA A 1 99 ? 5.288 26.094 -3.529 1.00 45.75 99 ALA A O 1
ATOM 772 N N . ALA A 1 100 ? 5.074 23.892 -3.943 1.00 39.94 100 ALA A N 1
ATOM 773 C CA . ALA A 1 100 ? 5.514 23.919 -5.339 1.00 39.94 100 ALA A CA 1
ATOM 774 C C . ALA A 1 100 ? 4.412 23.519 -6.344 1.00 39.94 100 ALA A C 1
ATOM 776 O O . ALA A 1 100 ? 4.737 23.193 -7.485 1.00 39.94 100 ALA A O 1
ATOM 777 N N . GLU A 1 101 ? 3.139 23.564 -5.936 1.00 34.81 101 GLU A N 1
ATOM 778 C CA . GLU A 1 101 ? 1.982 23.580 -6.850 1.00 34.81 101 GLU A CA 1
ATOM 779 C C . GLU A 1 101 ? 1.340 24.970 -6.888 1.00 34.81 101 GLU A C 1
ATOM 781 O O . GLU A 1 101 ? 1.207 25.590 -5.804 1.00 34.81 101 GLU A O 1
#